Protein AF-A0A0N0D4E4-F1 (afdb_monomer_lite)

Foldseek 3Di:
DQDPNDDPVNVVCQVVVDPPPDFAWDKDWADDPPDPATKIWIWGHDPVDIGTPDIDGDPVPPPD

Structure (mmCIF, N/CA/C/O backbone):
data_AF-A0A0N0D4E4-F1
#
_entry.id   AF-A0A0N0D4E4-F1
#
loop_
_atom_site.group_PDB
_atom_site.id
_atom_site.type_symbol
_atom_site.label_atom_id
_atom_site.label_alt_id
_atom_site.label_comp_id
_atom_site.label_asym_id
_atom_site.label_entity_id
_atom_site.label_seq_id
_atom_site.pdbx_PDB_ins_code
_atom_site.Cartn_x
_atom_site.Cartn_y
_atom_site.Cartn_z
_atom_site.occupancy
_atom_site.B_iso_or_equiv
_atom_site.auth_seq_id
_atom_site.auth_comp_id
_atom_site.auth_asym_id
_atom_site.auth_atom_id
_atom_site.pdbx_PDB_model_num
ATOM 1 N N . MET A 1 1 ? -2.233 -13.550 -0.133 1.00 48.56 1 MET A N 1
ATOM 2 C CA . MET A 1 1 ? -1.540 -13.512 1.186 1.00 48.56 1 MET A CA 1
ATOM 3 C C . MET A 1 1 ? -2.295 -12.560 2.130 1.00 48.56 1 MET A C 1
ATOM 5 O O . MET A 1 1 ? -2.420 -11.401 1.780 1.00 48.56 1 MET A O 1
ATOM 9 N N . LYS A 1 2 ? -2.876 -12.994 3.270 1.00 55.84 2 LYS A N 1
ATOM 10 C CA . LYS A 1 2 ? -3.731 -12.125 4.132 1.00 55.84 2 LYS A CA 1
ATOM 11 C C . LYS A 1 2 ? -3.008 -11.636 5.399 1.00 55.84 2 LYS A C 1
ATOM 13 O O . LYS A 1 2 ? -3.391 -11.998 6.510 1.00 55.84 2 LYS A O 1
ATOM 18 N N . LEU A 1 3 ? -1.975 -10.804 5.258 1.00 67.81 3 LEU A N 1
ATOM 19 C CA . LEU A 1 3 ? -1.464 -10.049 6.409 1.00 67.81 3 LEU A CA 1
ATOM 20 C C . LEU A 1 3 ? -2.413 -8.879 6.716 1.00 67.81 3 LEU A C 1
ATOM 22 O O . LEU A 1 3 ? -2.842 -8.162 5.818 1.00 67.81 3 LEU A O 1
ATOM 26 N N . TYR A 1 4 ? -2.768 -8.712 7.993 1.00 73.00 4 TYR A N 1
ATOM 27 C CA . TYR A 1 4 ? -3.607 -7.612 8.498 1.00 73.00 4 TYR A CA 1
ATOM 28 C C . TYR A 1 4 ? -4.996 -7.464 7.847 1.00 73.00 4 TYR A C 1
ATOM 30 O O . TYR A 1 4 ? -5.574 -6.384 7.897 1.00 73.00 4 TYR A O 1
ATOM 38 N N . LYS A 1 5 ? -5.546 -8.539 7.258 1.00 81.69 5 LYS A N 1
ATOM 39 C CA . LYS A 1 5 ? -6.812 -8.525 6.492 1.00 81.69 5 LYS A CA 1
ATOM 40 C C . LYS A 1 5 ? -6.813 -7.551 5.300 1.00 81.69 5 LYS A C 1
ATOM 42 O O . LYS A 1 5 ? -7.875 -7.169 4.825 1.00 81.69 5 LYS A O 1
ATOM 47 N N . ILE A 1 6 ? -5.637 -7.183 4.802 1.00 84.06 6 ILE A N 1
ATOM 48 C CA . ILE A 1 6 ? -5.497 -6.335 3.619 1.00 84.06 6 ILE A CA 1
ATOM 49 C C . ILE A 1 6 ? -5.579 -7.250 2.394 1.00 84.06 6 ILE A C 1
ATOM 51 O O . ILE A 1 6 ? -4.811 -8.211 2.298 1.00 84.06 6 ILE A O 1
ATOM 55 N N . SER A 1 7 ? -6.542 -7.010 1.501 1.00 88.69 7 SER A N 1
ATOM 56 C CA . SER A 1 7 ? -6.654 -7.763 0.249 1.00 88.69 7 SER A CA 1
ATOM 57 C C . SER A 1 7 ? -5.668 -7.236 -0.794 1.00 88.69 7 SER A C 1
ATOM 59 O O . SER A 1 7 ? -5.256 -6.077 -0.765 1.00 88.69 7 SER A O 1
ATOM 61 N N . GLU A 1 8 ? -5.282 -8.105 -1.726 1.00 86.50 8 GLU A N 1
ATOM 62 C CA . GLU A 1 8 ? -4.420 -7.729 -2.852 1.00 86.50 8 GLU A CA 1
ATOM 63 C C . GLU A 1 8 ? -5.111 -6.710 -3.769 1.00 86.50 8 GLU A C 1
ATOM 65 O O . GLU A 1 8 ? -4.455 -5.789 -4.243 1.00 86.50 8 GLU A O 1
ATOM 70 N N . GLU A 1 9 ? -6.436 -6.803 -3.915 1.00 89.06 9 GLU A N 1
ATOM 71 C CA . GLU A 1 9 ? -7.275 -5.832 -4.634 1.00 89.06 9 GLU A CA 1
ATOM 72 C C . GLU A 1 9 ? -7.124 -4.416 -4.067 1.00 89.06 9 GLU A C 1
ATOM 74 O O . GLU A 1 9 ? -6.822 -3.485 -4.806 1.00 89.06 9 GLU A O 1
ATOM 79 N N . ILE A 1 10 ? -7.207 -4.262 -2.740 1.00 88.75 10 ILE A N 1
ATOM 80 C CA . ILE A 1 10 ? -7.027 -2.963 -2.076 1.00 88.75 10 ILE A CA 1
ATOM 81 C C . ILE A 1 10 ? -5.640 -2.380 -2.380 1.00 88.75 10 ILE A C 1
ATOM 83 O O . ILE A 1 10 ? -5.504 -1.187 -2.650 1.00 88.75 10 ILE A O 1
ATOM 87 N N . ILE A 1 11 ? -4.594 -3.211 -2.342 1.00 88.12 11 ILE A N 1
ATOM 88 C CA . ILE A 1 11 ? -3.221 -2.772 -2.637 1.00 88.12 11 ILE A CA 1
ATOM 89 C C . ILE A 1 11 ? -3.101 -2.351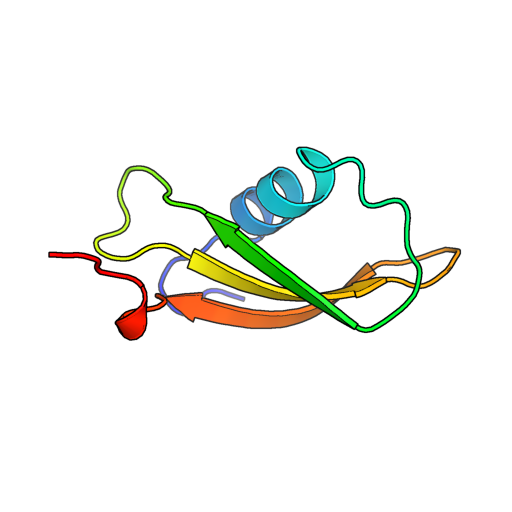 -4.108 1.00 88.12 11 ILE A C 1
ATOM 91 O O . ILE A 1 11 ? -2.453 -1.347 -4.411 1.00 88.12 11 ILE A O 1
ATOM 95 N N . PHE A 1 12 ? -3.730 -3.100 -5.014 1.00 88.38 12 PHE A N 1
ATOM 96 C CA . PHE A 1 12 ? -3.738 -2.817 -6.445 1.00 88.38 12 PHE A CA 1
ATOM 97 C C . PHE A 1 12 ? -4.430 -1.483 -6.750 1.00 88.38 12 PHE A C 1
ATOM 99 O O . PHE A 1 12 ? -3.852 -0.633 -7.431 1.00 88.38 12 PHE A O 1
ATOM 106 N N . ASP A 1 13 ? -5.599 -1.246 -6.157 1.00 88.75 13 ASP A N 1
ATOM 107 C CA . ASP A 1 13 ? -6.349 0.003 -6.304 1.00 88.75 13 ASP A CA 1
ATOM 108 C C . ASP A 1 13 ? -5.584 1.202 -5.727 1.00 88.75 13 ASP A C 1
ATOM 110 O O . ASP A 1 13 ? -5.494 2.258 -6.361 1.00 88.75 13 ASP A O 1
ATOM 114 N N . MET A 1 14 ? -4.938 1.041 -4.565 1.00 87.94 14 MET A N 1
ATOM 115 C CA . MET A 1 14 ? -4.076 2.080 -3.984 1.00 87.94 14 MET A CA 1
ATOM 116 C C . MET A 1 14 ? -2.925 2.479 -4.915 1.00 87.94 14 MET A C 1
ATOM 118 O O . MET A 1 14 ? -2.547 3.646 -4.969 1.00 87.94 14 MET A O 1
ATOM 122 N N . ILE A 1 15 ? -2.341 1.518 -5.630 1.00 87.19 15 ILE A N 1
ATOM 123 C CA . ILE A 1 15 ? -1.190 1.763 -6.505 1.00 87.19 15 ILE A CA 1
ATOM 124 C C . ILE A 1 15 ? -1.619 2.307 -7.869 1.00 87.19 15 ILE A C 1
ATOM 126 O O . ILE A 1 15 ? -0.884 3.097 -8.460 1.00 87.19 15 ILE A O 1
ATOM 130 N N . ASN A 1 16 ? -2.781 1.900 -8.383 1.00 83.88 16 ASN A N 1
ATOM 131 C CA . ASN A 1 16 ? -3.273 2.341 -9.690 1.00 83.88 16 ASN A CA 1
ATOM 132 C C . ASN A 1 16 ? -4.017 3.673 -9.644 1.00 83.88 16 ASN A C 1
ATOM 134 O O . ASN A 1 16 ? -3.991 4.413 -10.624 1.00 83.88 16 ASN A O 1
ATOM 138 N N . SER A 1 17 ? -4.633 4.011 -8.508 1.00 80.75 17 SER A N 1
ATOM 139 C CA . SER A 1 17 ? -5.239 5.333 -8.300 1.00 80.75 17 SER A CA 1
ATOM 140 C C . SER A 1 17 ? -4.212 6.470 -8.338 1.00 80.75 17 SER A C 1
ATOM 142 O O . SER A 1 17 ? -4.569 7.627 -8.560 1.00 80.75 17 SER A O 1
ATOM 144 N N . LEU A 1 18 ? -2.923 6.157 -8.182 1.00 73.00 18 LEU A N 1
ATOM 145 C CA . LEU A 1 18 ? -1.841 7.121 -8.283 1.00 73.00 18 LEU A CA 1
ATOM 146 C C . LEU A 1 18 ? -1.183 7.052 -9.662 1.00 73.00 18 LEU A C 1
ATOM 148 O O . LEU A 1 18 ? -0.650 6.021 -10.078 1.00 73.00 18 LEU A O 1
ATOM 152 N N . LYS A 1 19 ? -1.127 8.200 -10.345 1.00 69.12 19 LYS A N 1
ATOM 153 C CA . LYS A 1 19 ? -0.208 8.411 -11.470 1.00 69.12 19 LYS A CA 1
ATOM 154 C C . LYS A 1 19 ? 1.216 8.450 -10.924 1.00 69.12 19 LYS A C 1
ATOM 156 O O . LYS A 1 19 ? 1.748 9.522 -10.666 1.00 69.12 19 LYS A O 1
ATOM 161 N N . ILE A 1 20 ? 1.796 7.279 -10.691 1.00 67.31 20 ILE A N 1
ATOM 162 C CA . ILE A 1 20 ? 3.170 7.117 -10.223 1.00 67.31 20 ILE A CA 1
ATOM 163 C C . ILE A 1 20 ? 4.102 7.364 -11.418 1.00 67.31 20 ILE A C 1
ATOM 165 O O . ILE A 1 20 ? 4.190 6.493 -12.284 1.00 67.31 20 ILE A O 1
ATOM 169 N N . PRO A 1 21 ? 4.772 8.526 -11.512 1.00 65.06 21 PRO A N 1
ATOM 170 C CA . PRO A 1 21 ? 5.542 8.887 -12.699 1.00 65.06 21 PRO A CA 1
ATOM 171 C C . PRO A 1 21 ? 6.997 8.405 -12.621 1.00 65.06 21 PRO A C 1
ATOM 173 O O . PRO A 1 21 ? 7.724 8.488 -13.606 1.00 65.06 21 PRO A O 1
ATOM 176 N N . THR A 1 22 ? 7.437 7.932 -11.453 1.00 77.19 22 THR A N 1
ATOM 177 C CA . THR A 1 22 ? 8.858 7.778 -11.135 1.00 77.19 22 THR A CA 1
ATOM 178 C C . THR A 1 22 ? 9.217 6.314 -10.908 1.00 77.19 22 THR A C 1
ATOM 180 O O . THR A 1 22 ? 8.480 5.577 -10.256 1.00 77.19 22 THR A O 1
ATOM 183 N N . ILE A 1 23 ? 10.367 5.900 -11.434 1.00 88.81 23 ILE A N 1
ATOM 184 C CA . ILE A 1 23 ? 10.981 4.589 -11.186 1.00 88.81 23 ILE A CA 1
ATOM 185 C C . ILE A 1 23 ? 11.664 4.603 -9.809 1.00 88.81 23 ILE A C 1
ATOM 187 O O . ILE A 1 23 ? 12.162 5.635 -9.359 1.00 88.81 23 ILE A O 1
ATOM 191 N N . GLY A 1 24 ? 11.699 3.447 -9.152 1.00 89.75 24 GLY A N 1
ATOM 192 C CA . GLY A 1 24 ? 12.385 3.207 -7.890 1.00 89.75 24 GLY A CA 1
ATOM 193 C C . GLY A 1 24 ? 11.450 3.019 -6.700 1.00 89.75 24 GLY A C 1
ATOM 194 O O . GLY A 1 24 ? 10.223 2.901 -6.827 1.00 89.75 24 GLY A O 1
ATOM 195 N N . LYS A 1 25 ? 12.066 2.995 -5.514 1.00 92.19 25 LYS A N 1
ATOM 196 C CA . LYS A 1 25 ? 11.394 2.729 -4.244 1.00 92.19 25 LYS A CA 1
ATOM 197 C C . LYS A 1 25 ? 10.457 3.868 -3.870 1.00 92.19 25 LYS A C 1
ATOM 199 O O . LYS A 1 25 ? 10.874 5.010 -3.694 1.00 92.19 25 LYS A O 1
ATOM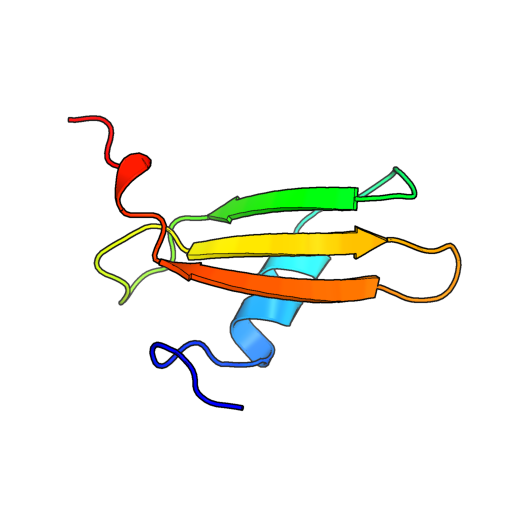 204 N N . GLN A 1 26 ? 9.199 3.519 -3.659 1.00 90.44 26 GLN A N 1
ATOM 205 C CA . GLN A 1 26 ? 8.134 4.451 -3.344 1.00 90.44 26 GLN A CA 1
ATOM 206 C C . GLN A 1 26 ? 7.325 3.993 -2.146 1.00 90.44 26 GLN A C 1
ATOM 208 O O . GLN A 1 26 ? 7.383 2.850 -1.688 1.00 90.44 26 GLN A O 1
ATOM 213 N N . THR A 1 27 ? 6.618 4.951 -1.564 1.00 90.25 27 THR A N 1
ATOM 214 C CA . THR A 1 27 ? 5.823 4.747 -0.364 1.00 90.25 27 THR A CA 1
ATOM 215 C C . THR A 1 27 ? 4.532 5.524 -0.491 1.00 90.25 27 THR A C 1
ATOM 217 O O . THR A 1 27 ? 4.552 6.723 -0.751 1.00 90.25 27 THR A O 1
ATOM 220 N N . ILE A 1 28 ? 3.422 4.834 -0.262 1.00 90.00 28 ILE A N 1
ATOM 221 C CA . ILE A 1 28 ? 2.082 5.409 -0.237 1.00 90.00 28 ILE A CA 1
ATOM 222 C C . ILE A 1 28 ? 1.499 5.163 1.144 1.00 90.00 28 ILE A C 1
ATOM 224 O O . ILE A 1 28 ? 1.692 4.096 1.728 1.00 90.00 28 ILE A O 1
ATOM 228 N N . VAL A 1 29 ? 0.781 6.154 1.658 1.00 90.06 29 VAL A N 1
ATOM 229 C CA . VAL A 1 29 ? -0.046 6.024 2.853 1.00 90.06 29 VAL A CA 1
ATOM 230 C C . VAL A 1 29 ? -1.442 6.487 2.476 1.00 90.06 29 VAL A C 1
ATOM 232 O O . VAL A 1 29 ? -1.597 7.622 2.037 1.00 90.06 29 VAL A O 1
ATOM 235 N N . SER A 1 30 ? -2.437 5.619 2.633 1.00 88.56 30 SER A N 1
ATOM 236 C CA . SER A 1 30 ? -3.834 5.958 2.356 1.00 88.56 30 SER A CA 1
ATOM 237 C C . SER A 1 30 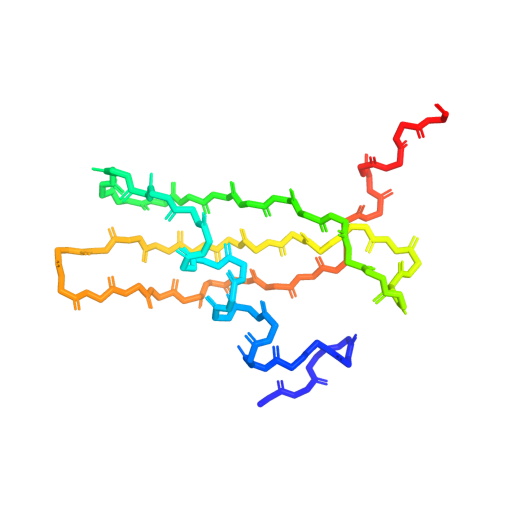? -4.735 5.514 3.497 1.00 88.56 30 SER A C 1
ATOM 239 O O . SER A 1 30 ? -4.543 4.436 4.065 1.00 88.56 30 SER A O 1
ATOM 241 N N . GLN A 1 31 ? -5.710 6.350 3.842 1.00 88.69 31 GLN A N 1
ATOM 242 C CA . GLN A 1 31 ? -6.770 5.981 4.770 1.00 88.69 31 GLN A CA 1
ATOM 243 C C . GLN A 1 31 ? -7.839 5.213 3.992 1.00 88.69 31 GLN A C 1
ATOM 245 O O . GLN A 1 31 ? -8.402 5.742 3.040 1.00 88.69 31 GLN A O 1
ATOM 250 N N . ILE A 1 32 ? -8.107 3.973 4.398 1.00 86.06 32 ILE A N 1
ATOM 251 C CA . ILE A 1 32 ? -9.117 3.116 3.771 1.00 86.06 32 ILE A CA 1
ATOM 252 C C . ILE A 1 32 ? -10.212 2.846 4.791 1.00 86.06 32 ILE A C 1
ATOM 254 O O . ILE A 1 32 ? -9.932 2.547 5.955 1.00 86.06 32 ILE A O 1
ATOM 258 N N . GLU A 1 33 ? -11.460 2.979 4.357 1.00 87.12 33 GLU A N 1
ATOM 259 C CA . GLU A 1 33 ? -12.619 2.686 5.188 1.00 87.12 33 GLU A CA 1
ATOM 260 C C . GLU A 1 33 ? -12.586 1.228 5.676 1.00 87.12 33 GLU A C 1
ATOM 262 O O . GLU A 1 33 ? -12.172 0.315 4.963 1.00 87.12 33 GLU A O 1
ATOM 267 N N . GLY A 1 34 ? -12.960 1.008 6.936 1.00 86.69 34 GLY A N 1
ATOM 268 C CA . GLY A 1 34 ? -12.879 -0.309 7.575 1.00 86.69 34 GLY A CA 1
ATOM 269 C C . GLY A 1 34 ? -11.518 -0.654 8.192 1.00 86.69 34 GLY A C 1
ATOM 270 O O . GLY A 1 34 ? -11.425 -1.652 8.907 1.00 86.69 34 GLY A O 1
ATOM 271 N N . PHE A 1 35 ? -10.480 0.173 8.006 1.00 86.12 35 PHE A N 1
ATOM 272 C CA . PHE A 1 35 ? -9.204 0.030 8.714 1.00 86.12 35 PHE A CA 1
ATOM 273 C C . PHE A 1 35 ? -9.041 1.093 9.808 1.00 86.12 35 PHE A C 1
ATOM 275 O O . PHE A 1 35 ? -9.197 2.289 9.576 1.00 86.12 35 PHE A O 1
ATOM 282 N N . GLU A 1 36 ? -8.660 0.655 11.014 1.00 87.06 36 GLU A N 1
ATOM 283 C CA . GLU A 1 36 ? -8.429 1.543 12.171 1.00 87.06 36 GLU A CA 1
ATOM 284 C C . GLU A 1 36 ? -7.256 2.519 11.951 1.00 87.06 36 GLU A C 1
ATOM 286 O O . GLU A 1 36 ? -7.216 3.611 12.521 1.00 87.06 36 GLU A O 1
ATOM 291 N N . TYR A 1 37 ? -6.291 2.130 11.117 1.00 88.50 37 TYR A N 1
ATOM 292 C CA . TYR A 1 37 ? -5.108 2.921 10.791 1.00 88.50 37 TYR A CA 1
ATOM 293 C C . TYR A 1 37 ? -4.968 3.054 9.275 1.00 88.50 37 TYR A C 1
ATOM 295 O O . TYR A 1 37 ? -5.335 2.116 8.561 1.00 88.50 37 TYR A O 1
ATOM 303 N N . PRO A 1 38 ? -4.348 4.143 8.783 1.00 90.88 38 PRO A N 1
ATOM 304 C CA . PRO A 1 38 ? -3.986 4.246 7.378 1.00 90.88 38 PRO A CA 1
ATOM 305 C C . PRO A 1 38 ? -3.134 3.052 6.961 1.00 90.88 38 PRO A C 1
ATOM 307 O O . PRO A 1 38 ? -2.284 2.594 7.727 1.00 90.88 38 PRO A O 1
ATOM 310 N N . ILE A 1 39 ? -3.305 2.565 5.742 1.00 90.75 39 ILE A N 1
ATOM 311 C CA . ILE A 1 39 ? -2.451 1.514 5.198 1.00 90.75 39 ILE A CA 1
ATOM 312 C C . ILE A 1 39 ? -1.237 2.169 4.557 1.00 90.75 39 ILE A C 1
ATOM 314 O O . ILE A 1 39 ? -1.366 3.070 3.728 1.00 90.75 39 ILE A O 1
ATOM 318 N N . LYS A 1 40 ? -0.044 1.701 4.935 1.00 91.44 40 LYS A N 1
ATOM 319 C CA . LYS A 1 40 ? 1.204 2.060 4.269 1.00 91.44 40 LYS A CA 1
ATOM 320 C C . LYS A 1 40 ? 1.661 0.925 3.371 1.00 91.44 40 LYS A C 1
ATOM 322 O O . LYS A 1 40 ? 1.810 -0.213 3.817 1.00 91.44 40 LYS A O 1
ATOM 327 N N . VAL A 1 41 ? 1.929 1.275 2.121 1.00 92.00 41 VAL A N 1
ATOM 328 C CA . VAL A 1 41 ? 2.444 0.385 1.084 1.00 92.00 41 VAL A CA 1
ATOM 329 C C . VAL A 1 41 ? 3.812 0.900 0.665 1.00 92.00 41 VAL A C 1
ATOM 331 O O . VAL A 1 41 ? 3.960 2.064 0.298 1.00 92.00 41 VAL A O 1
ATOM 334 N N . VAL A 1 42 ? 4.819 0.035 0.732 1.00 91.81 42 VAL A N 1
ATOM 335 C CA . VAL A 1 42 ? 6.152 0.281 0.174 1.00 91.81 42 VAL A CA 1
ATOM 336 C C . VAL A 1 42 ? 6.331 -0.667 -0.995 1.00 91.81 42 VAL A C 1
ATOM 338 O O . VAL A 1 42 ? 6.169 -1.879 -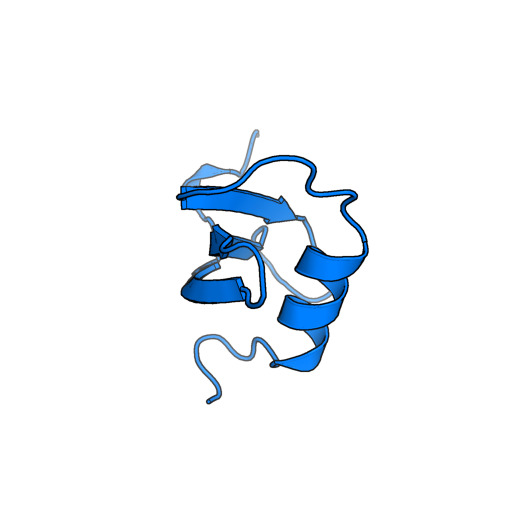0.841 1.00 91.81 42 VAL A O 1
ATOM 341 N N . PHE A 1 43 ? 6.670 -0.118 -2.149 1.00 92.19 43 PHE A N 1
ATOM 342 C CA . PHE A 1 43 ? 6.835 -0.873 -3.382 1.00 92.19 43 PHE A CA 1
ATOM 343 C C . PHE A 1 43 ? 7.988 -0.289 -4.193 1.00 92.19 43 PHE A C 1
ATOM 345 O O . PHE A 1 43 ? 8.362 0.869 -4.016 1.00 92.19 43 PHE A O 1
ATOM 352 N N . ASP A 1 44 ? 8.569 -1.109 -5.054 1.00 92.50 44 ASP A N 1
ATOM 353 C CA . ASP A 1 44 ? 9.553 -0.690 -6.042 1.00 92.50 44 ASP A CA 1
ATOM 354 C C . ASP A 1 44 ? 8.885 -0.639 -7.414 1.00 92.50 44 ASP A C 1
ATOM 356 O O . ASP A 1 44 ? 8.265 -1.617 -7.841 1.00 92.50 44 ASP A O 1
ATOM 360 N N . SER A 1 45 ? 8.962 0.514 -8.075 1.00 90.81 45 SER A N 1
ATOM 361 C CA . SER A 1 45 ? 8.432 0.689 -9.426 1.00 90.81 45 SER A CA 1
ATOM 362 C C . SER A 1 45 ? 9.559 0.518 -10.432 1.00 90.81 45 SER A C 1
ATOM 364 O O . SER A 1 45 ? 10.520 1.277 -10.417 1.00 90.81 45 SER A O 1
ATOM 366 N N . GLN A 1 46 ? 9.428 -0.450 -11.325 1.00 89.00 46 GLN A N 1
ATOM 367 C CA . GLN A 1 46 ? 10.332 -0.693 -12.447 1.00 89.00 46 GLN A CA 1
ATOM 368 C C . GLN A 1 46 ? 9.606 -0.336 -13.756 1.00 89.00 46 GLN A C 1
ATOM 370 O O . GLN A 1 46 ? 8.394 -0.101 -13.723 1.00 89.00 46 GLN A O 1
ATOM 375 N N . PRO A 1 47 ? 10.310 -0.245 -14.900 1.00 86.56 47 PRO A N 1
ATOM 376 C CA . PRO A 1 47 ? 9.689 0.139 -16.171 1.00 86.56 47 PRO A CA 1
ATOM 377 C C . PRO A 1 47 ? 8.491 -0.733 -16.583 1.00 86.56 47 PRO A C 1
ATOM 379 O O . PRO A 1 47 ? 7.544 -0.229 -17.177 1.00 86.56 47 PRO A O 1
ATOM 382 N N . ASP A 1 48 ? 8.523 -2.024 -16.254 1.00 86.94 48 ASP A N 1
ATOM 383 C CA . ASP A 1 48 ? 7.576 -3.053 -16.700 1.00 86.94 48 ASP A CA 1
ATOM 384 C C . ASP A 1 48 ? 6.718 -3.642 -15.569 1.00 86.94 48 ASP A C 1
ATOM 386 O O . ASP A 1 48 ? 5.704 -4.292 -15.826 1.00 86.94 48 ASP A O 1
ATOM 390 N N . LYS A 1 49 ? 7.104 -3.431 -14.307 1.00 88.25 49 LYS A N 1
ATOM 391 C CA . LYS A 1 49 ? 6.439 -4.051 -13.155 1.00 88.25 49 LYS A CA 1
ATOM 392 C C . LYS A 1 49 ? 6.537 -3.213 -11.891 1.00 88.25 49 LYS A C 1
ATOM 394 O O . LYS A 1 49 ? 7.447 -2.410 -11.710 1.00 88.25 49 LYS A O 1
ATOM 399 N N . LYS A 1 50 ? 5.621 -3.465 -10.960 1.00 88.69 50 LYS A N 1
ATOM 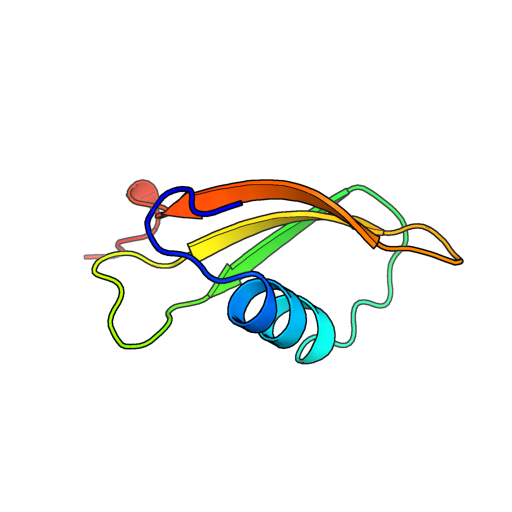400 C CA . LYS A 1 50 ? 5.655 -2.912 -9.603 1.00 88.69 50 LYS A CA 1
ATOM 401 C C . LYS A 1 50 ? 5.755 -4.065 -8.613 1.00 88.69 50 LYS A C 1
ATOM 403 O O . LYS A 1 50 ? 4.931 -4.974 -8.644 1.00 88.69 50 LYS A O 1
ATOM 408 N N . THR A 1 51 ? 6.762 -4.035 -7.746 1.00 91.31 51 THR A N 1
ATOM 409 C CA . THR A 1 51 ? 6.995 -5.089 -6.749 1.00 91.31 51 THR A CA 1
ATOM 410 C C . THR A 1 51 ? 6.638 -4.578 -5.366 1.00 91.31 51 THR A C 1
ATOM 412 O O . THR A 1 51 ? 7.233 -3.616 -4.882 1.00 91.31 51 THR A O 1
ATOM 415 N N . ILE A 1 52 ? 5.685 -5.230 -4.703 1.00 90.94 52 ILE A N 1
ATOM 416 C CA . ILE A 1 52 ? 5.320 -4.898 -3.325 1.00 90.94 52 ILE A CA 1
ATOM 417 C C . ILE A 1 52 ? 6.409 -5.405 -2.384 1.00 90.94 52 ILE A C 1
ATOM 419 O O . ILE A 1 52 ? 6.681 -6.599 -2.334 1.00 90.94 52 ILE A O 1
ATOM 423 N N . ILE A 1 53 ? 7.014 -4.496 -1.620 1.00 92.38 53 ILE A N 1
ATOM 424 C CA . ILE A 1 53 ? 8.041 -4.837 -0.628 1.00 92.38 53 ILE A CA 1
ATOM 425 C C . ILE A 1 53 ? 7.384 -5.090 0.730 1.00 92.38 53 ILE A C 1
ATOM 427 O O . ILE A 1 53 ? 7.697 -6.062 1.410 1.00 92.38 53 ILE A O 1
ATOM 431 N N . SER A 1 54 ? 6.484 -4.200 1.157 1.00 90.88 54 SER A N 1
ATOM 432 C CA . SER A 1 54 ? 5.825 -4.326 2.459 1.00 90.88 54 SER A CA 1
ATOM 433 C C . SER A 1 54 ? 4.490 -3.601 2.489 1.00 90.88 54 SER A C 1
ATOM 435 O O . SER A 1 54 ? 4.378 -2.500 1.948 1.00 90.88 54 SER A O 1
ATOM 437 N N . VAL A 1 55 ? 3.523 -4.181 3.198 1.00 90.88 55 VAL A N 1
ATOM 438 C CA . VAL A 1 55 ? 2.205 -3.587 3.435 1.00 90.88 55 VAL A CA 1
ATOM 439 C C . VAL A 1 55 ? 1.841 -3.761 4.899 1.00 90.88 55 VAL A C 1
ATOM 441 O O . VAL A 1 55 ? 1.899 -4.873 5.423 1.00 90.88 55 VAL A O 1
ATOM 444 N N . TYR A 1 56 ? 1.497 -2.666 5.575 1.00 90.12 56 TYR A N 1
ATOM 445 C CA . TYR A 1 56 ? 1.149 -2.706 6.993 1.00 90.12 56 TYR A CA 1
ATOM 446 C C . TYR A 1 56 ? 0.296 -1.506 7.432 1.00 90.12 56 TYR A C 1
ATOM 448 O O . TYR A 1 56 ? 0.408 -0.417 6.861 1.00 90.12 56 TYR A O 1
ATOM 456 N N . PRO A 1 57 ? -0.512 -1.666 8.497 1.00 90.06 57 PRO A N 1
ATOM 457 C CA . PRO A 1 57 ? -1.182 -0.552 9.159 1.00 90.06 57 PRO A CA 1
ATOM 458 C C . PRO A 1 57 ? -0.165 0.448 9.730 1.00 90.06 57 PRO A C 1
ATOM 460 O O . PRO A 1 57 ? 0.709 0.105 10.532 1.00 90.06 57 PRO A O 1
ATOM 463 N N . PHE A 1 58 ? -0.277 1.713 9.344 1.00 90.00 58 PHE A N 1
ATOM 464 C CA . PHE A 1 58 ? 0.641 2.781 9.711 1.00 90.00 58 PHE A CA 1
ATOM 465 C C . PHE A 1 58 ? 0.196 3.508 10.980 1.00 90.00 58 PHE A C 1
ATOM 467 O O . PHE A 1 58 ? -0.354 4.609 10.956 1.00 90.00 58 PHE A O 1
ATOM 474 N N . LYS A 1 59 ? 0.506 2.899 12.127 1.00 82.00 59 LYS A N 1
ATOM 475 C CA . LYS A 1 59 ? 0.123 3.407 13.458 1.00 82.00 59 LYS A CA 1
ATOM 476 C C . LYS A 1 59 ? 0.671 4.802 13.790 1.00 82.00 59 LYS A C 1
ATOM 478 O O . LYS A 1 59 ? 0.035 5.547 14.525 1.00 82.00 59 LYS A O 1
ATOM 483 N N . ARG A 1 60 ? 1.836 5.173 13.242 1.00 71.44 60 ARG A N 1
ATOM 484 C CA . ARG A 1 60 ? 2.491 6.478 13.482 1.00 71.44 60 ARG A CA 1
ATOM 485 C C . ARG A 1 60 ? 1.933 7.627 12.626 1.00 71.44 60 ARG A C 1
ATOM 487 O O . ARG A 1 60 ? 2.356 8.760 12.814 1.00 71.44 60 ARG A O 1
ATOM 494 N N . GLY A 1 61 ? 1.006 7.349 11.704 1.00 56.44 61 G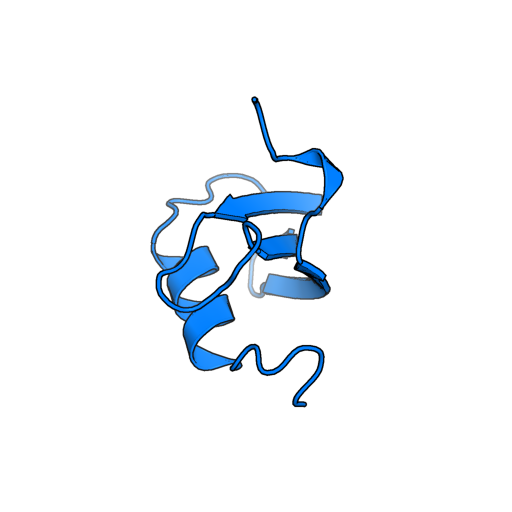LY A N 1
ATOM 495 C CA . GLY A 1 61 ? 0.355 8.351 10.850 1.00 56.44 61 GLY A CA 1
ATOM 496 C C . GLY A 1 61 ? -0.912 8.971 11.433 1.00 56.44 61 GLY A C 1
ATOM 497 O O . GLY A 1 61 ? -1.484 9.848 10.791 1.00 56.44 61 GLY A O 1
ATOM 498 N N . LYS A 1 62 ? -1.348 8.550 12.631 1.00 49.84 62 LYS A N 1
ATOM 499 C CA . LYS A 1 62 ? -2.381 9.257 13.398 1.00 49.84 62 LYS A CA 1
ATOM 500 C C . LYS A 1 62 ? -1.820 10.636 13.771 1.00 49.84 62 LYS A C 1
ATOM 502 O O . LYS A 1 62 ? -1.164 10.789 14.799 1.00 49.84 62 LYS A O 1
ATOM 507 N N . LYS A 1 63 ? -2.040 11.644 12.923 1.00 50.03 63 LYS A N 1
ATOM 508 C CA . LYS A 1 63 ? -2.150 13.009 13.443 1.00 50.03 63 LYS A CA 1
ATOM 509 C C . LYS A 1 63 ? -3.322 12.977 14.430 1.00 50.03 63 LYS A C 1
ATOM 511 O O . LYS A 1 63 ? -4.351 12.380 14.117 1.00 50.03 63 LYS A O 1
ATOM 516 N N . LYS A 1 64 ? -3.086 13.486 15.640 1.00 45.84 64 LYS A N 1
ATOM 517 C CA . LYS A 1 64 ? -4.154 13.777 16.601 1.00 45.84 64 LYS A CA 1
ATOM 518 C C . LYS A 1 64 ? -5.211 14.660 15.953 1.00 45.84 64 LYS A C 1
ATOM 520 O O . LYS A 1 64 ? -4.805 15.502 15.119 1.00 45.84 64 LYS A O 1
#

Radius of gyration: 11.87 Å; chains: 1; bounding box: 25×27×33 Å

Secondary structure (DSSP, 8-state):
--GGG--HHHHHHHHHSS-----EEEEEEE--TT-SSPEEEEEEE-SS-EEEEEEEE-GGG---

pLDDT: mean 82.89, std 12.21, range [45.84, 92.5]

Sequence (64 aa):
MKLYKISEEIIFDMINSLKIPTIGKQTIVSQIEGFEYPIKVVFDSQPDKKTIISVYPFKRGKKK